Protein AF-A0A923TJJ3-F1 (afdb_monomer_lite)

Foldseek 3Di:
DKDADPPVRDIWDWDFDFDDDPVRATKTQIDIPNHGDPPDRIDHPVVVVVVVVVVVVVVVVVVD

Structure (mmCIF, N/CA/C/O backbone):
data_AF-A0A923TJJ3-F1
#
_entry.id   AF-A0A923TJJ3-F1
#
loop_
_atom_site.group_PDB
_atom_site.id
_atom_site.type_symbol
_atom_site.label_atom_id
_atom_site.label_alt_id
_atom_site.label_comp_id
_atom_site.label_asym_id
_atom_site.label_entity_id
_atom_site.label_seq_id
_atom_site.pdbx_PDB_ins_code
_atom_site.Cartn_x
_atom_site.Cartn_y
_atom_site.Cartn_z
_atom_site.occupancy
_atom_site.B_iso_or_equiv
_atom_site.auth_seq_id
_atom_site.auth_comp_id
_atom_site.auth_asym_id
_atom_site.auth_atom_id
_atom_site.pdbx_PDB_model_num
ATOM 1 N N . MET A 1 1 ? 1.192 -6.381 2.468 1.00 79.31 1 MET A N 1
ATOM 2 C CA . MET A 1 1 ? 1.131 -5.636 3.747 1.00 79.31 1 MET A CA 1
ATOM 3 C C . MET A 1 1 ? -0.329 -5.448 4.145 1.00 79.31 1 MET A C 1
ATOM 5 O O . MET A 1 1 ? -1.148 -5.237 3.261 1.00 79.31 1 MET A O 1
ATOM 9 N N . SER A 1 2 ? -0.679 -5.544 5.429 1.00 80.12 2 SER A N 1
ATOM 10 C CA . SER A 1 2 ? -2.061 -5.352 5.900 1.00 80.12 2 SER A CA 1
ATOM 11 C C . SER A 1 2 ? -2.107 -4.492 7.156 1.00 80.12 2 SER A C 1
ATOM 13 O O . SER A 1 2 ? -1.332 -4.727 8.078 1.00 80.12 2 SER A O 1
ATOM 15 N N . ILE A 1 3 ? -3.034 -3.539 7.191 1.00 82.62 3 ILE A N 1
ATOM 16 C CA . ILE A 1 3 ? -3.319 -2.676 8.339 1.00 82.62 3 ILE A CA 1
ATOM 17 C C . ILE A 1 3 ? -4.770 -2.923 8.742 1.00 82.62 3 ILE A C 1
ATOM 19 O O . ILE A 1 3 ? -5.650 -2.975 7.885 1.00 82.62 3 ILE A O 1
ATOM 23 N N . LYS A 1 4 ? -5.024 -3.091 10.038 1.00 82.19 4 LYS A N 1
ATOM 24 C CA . LYS A 1 4 ? -6.371 -3.242 10.588 1.00 82.19 4 LYS A CA 1
ATOM 25 C C . LYS A 1 4 ? -6.592 -2.164 11.635 1.00 82.19 4 LYS A C 1
ATOM 27 O O . LYS A 1 4 ? -5.808 -2.063 12.573 1.00 82.19 4 LYS A O 1
ATOM 32 N N . ASP A 1 5 ? -7.662 -1.403 11.477 1.00 77.69 5 ASP A N 1
ATOM 33 C CA . ASP A 1 5 ? -8.182 -0.569 12.546 1.00 77.69 5 ASP A CA 1
ATOM 34 C C . ASP A 1 5 ? -8.954 -1.456 13.535 1.00 77.69 5 ASP A C 1
ATOM 36 O O . ASP A 1 5 ? -9.896 -2.164 13.165 1.00 77.69 5 ASP A O 1
ATOM 40 N N . GLN A 1 6 ? -8.521 -1.453 14.796 1.00 77.50 6 GLN A N 1
ATOM 41 C CA . GLN A 1 6 ? -9.141 -2.254 15.848 1.00 77.50 6 GLN A CA 1
ATOM 42 C C . GLN A 1 6 ? -10.470 -1.662 16.330 1.00 77.50 6 GLN A C 1
ATOM 44 O O . GLN A 1 6 ? -11.323 -2.429 16.769 1.00 77.50 6 GLN A O 1
ATOM 49 N N . LYS A 1 7 ? -10.677 -0.340 16.216 1.00 75.19 7 LYS A N 1
ATOM 50 C CA . LYS A 1 7 ? -11.891 0.328 16.713 1.00 75.19 7 LYS A CA 1
ATOM 51 C C . LYS A 1 7 ? -13.055 0.191 15.732 1.00 75.19 7 LYS A C 1
ATOM 53 O O . LYS A 1 7 ? -14.138 -0.209 16.143 1.00 75.19 7 LYS A O 1
ATOM 58 N N . SER A 1 8 ? -12.844 0.451 14.437 1.00 74.75 8 SER A N 1
ATOM 59 C CA . SER A 1 8 ? -13.894 0.245 13.419 1.00 74.75 8 SER A CA 1
ATOM 60 C C . SER A 1 8 ? -13.966 -1.185 12.870 1.00 74.75 8 SER A C 1
ATOM 62 O O . SER A 1 8 ? -14.894 -1.520 12.134 1.00 74.75 8 SER A O 1
ATOM 64 N N . GLY A 1 9 ? -12.965 -2.025 13.155 1.00 78.25 9 GLY A N 1
ATOM 65 C CA . GLY A 1 9 ? -12.836 -3.369 12.585 1.00 78.25 9 GLY A CA 1
ATOM 66 C C . GLY A 1 9 ? -12.450 -3.395 11.100 1.00 78.25 9 GLY A C 1
ATOM 67 O O . GLY A 1 9 ? -12.296 -4.480 10.531 1.00 78.25 9 GLY A O 1
ATOM 68 N N . ARG A 1 10 ? -12.268 -2.232 10.456 1.00 81.19 10 ARG A N 1
ATOM 69 C CA . ARG A 1 10 ? -11.901 -2.128 9.039 1.00 81.19 10 ARG A CA 1
ATOM 70 C C . ARG A 1 10 ? -10.462 -2.582 8.817 1.00 81.19 10 ARG A C 1
ATOM 72 O O . ARG A 1 10 ? -9.546 -2.181 9.529 1.00 81.19 10 ARG A O 1
ATOM 79 N N . ALA A 1 11 ? -10.251 -3.390 7.782 1.00 82.56 11 ALA A N 1
ATOM 80 C CA . ALA A 1 11 ? -8.930 -3.854 7.378 1.00 82.56 11 ALA A CA 1
ATOM 81 C C . ALA A 1 11 ? -8.623 -3.463 5.930 1.00 82.56 11 ALA A C 1
ATOM 83 O O . ALA A 1 11 ? -9.463 -3.582 5.033 1.00 82.56 11 ALA A O 1
ATOM 84 N N . LEU A 1 12 ? -7.389 -3.023 5.711 1.00 87.75 12 LEU A N 1
ATOM 85 C CA . LEU A 1 12 ? -6.841 -2.668 4.416 1.00 87.75 12 LEU A CA 1
ATOM 86 C C . LEU A 1 12 ? -5.613 -3.537 4.142 1.00 87.75 12 LEU A C 1
ATOM 88 O O . LEU A 1 12 ? -4.573 -3.405 4.788 1.00 87.75 12 LEU A O 1
ATOM 92 N N . LYS A 1 13 ? -5.723 -4.432 3.163 1.00 90.50 13 LYS A N 1
ATOM 93 C CA . LYS A 1 13 ? -4.613 -5.220 2.630 1.00 90.50 13 LYS A CA 1
ATOM 94 C C . LYS A 1 13 ? -4.149 -4.590 1.326 1.00 90.50 13 LYS A C 1
ATOM 96 O O . LYS A 1 13 ? -4.933 -4.479 0.388 1.00 90.50 13 LYS A O 1
ATOM 101 N N . VAL A 1 14 ? -2.874 -4.221 1.264 1.00 92.06 14 VAL A N 1
ATOM 102 C CA . VAL A 1 14 ? -2.209 -3.773 0.039 1.00 92.06 14 VAL A CA 1
ATOM 103 C C . VAL A 1 14 ? -1.230 -4.841 -0.423 1.00 92.06 14 VAL A C 1
ATOM 105 O O . VAL A 1 14 ? -0.367 -5.309 0.331 1.00 92.06 14 VAL A O 1
ATOM 108 N N . GLU A 1 15 ? -1.383 -5.226 -1.679 1.00 93.81 15 GLU A N 1
ATOM 109 C CA . GLU A 1 15 ? -0.584 -6.227 -2.366 1.00 93.81 15 GLU A CA 1
ATOM 110 C C . GLU A 1 15 ? 0.178 -5.530 -3.493 1.00 93.81 15 GLU A C 1
ATOM 112 O O . GLU A 1 15 ? -0.403 -4.770 -4.272 1.00 93.81 15 GLU A O 1
ATOM 117 N N . LEU A 1 16 ? 1.487 -5.767 -3.529 1.00 93.62 16 LEU A N 1
ATOM 118 C CA . LEU A 1 16 ? 2.424 -5.164 -4.466 1.00 93.62 16 LEU A CA 1
ATOM 119 C C . LEU A 1 16 ? 2.924 -6.267 -5.388 1.00 93.62 16 LEU A C 1
ATOM 121 O O . LEU A 1 16 ? 3.486 -7.251 -4.913 1.00 93.62 16 LEU A O 1
ATOM 125 N N . ILE A 1 17 ? 2.673 -6.122 -6.682 1.00 93.06 17 ILE A N 1
ATOM 126 C CA . ILE A 1 17 ? 3.127 -7.050 -7.718 1.00 93.06 17 ILE A CA 1
ATOM 127 C C . ILE A 1 17 ? 4.189 -6.314 -8.522 1.00 93.06 17 ILE A C 1
ATOM 129 O O . ILE A 1 17 ? 3.910 -5.214 -8.988 1.00 93.06 17 ILE A O 1
ATOM 133 N N . ASP A 1 18 ? 5.382 -6.883 -8.674 1.00 91.06 18 ASP A N 1
ATOM 134 C CA . ASP A 1 18 ? 6.459 -6.228 -9.422 1.00 91.06 18 ASP A CA 1
ATOM 135 C C . ASP A 1 18 ? 5.999 -5.834 -10.831 1.00 91.06 18 ASP A C 1
ATOM 137 O O . ASP A 1 18 ? 5.392 -6.625 -11.557 1.00 91.06 18 ASP A O 1
ATOM 141 N N . ALA A 1 19 ? 6.279 -4.587 -11.203 1.00 87.00 19 ALA A N 1
ATOM 142 C CA . ALA A 1 19 ? 5.977 -4.039 -12.514 1.00 87.00 19 ALA A CA 1
ATOM 143 C C . ALA A 1 19 ? 7.210 -3.301 -13.059 1.00 87.00 19 ALA A C 1
ATOM 145 O O . ALA A 1 19 ? 7.894 -2.600 -12.305 1.00 87.00 19 ALA A O 1
ATOM 146 N N . PRO A 1 20 ? 7.508 -3.421 -14.364 1.00 80.12 20 PRO A N 1
ATOM 147 C CA . PRO A 1 20 ? 8.637 -2.721 -14.955 1.00 80.12 20 PRO A CA 1
ATOM 148 C C . PRO A 1 20 ? 8.423 -1.203 -14.872 1.00 80.12 20 PRO A C 1
ATOM 150 O O . PRO A 1 20 ? 7.395 -0.677 -15.303 1.00 80.12 20 PRO A O 1
ATOM 153 N N . GLY A 1 21 ? 9.396 -0.493 -14.302 1.00 76.44 21 GLY A N 1
ATOM 154 C CA . GLY A 1 21 ? 9.472 0.963 -14.391 1.00 76.44 21 GLY A CA 1
ATOM 155 C C . GLY A 1 21 ? 10.046 1.403 -15.736 1.00 76.44 21 GLY A C 1
ATOM 156 O O . GLY A 1 21 ? 10.879 0.708 -16.311 1.00 76.44 21 GLY A O 1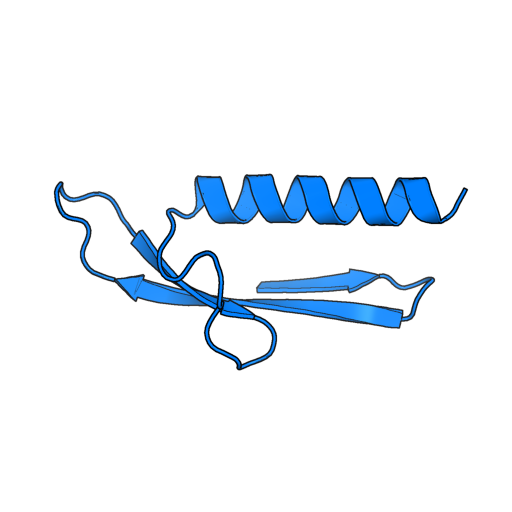
ATOM 157 N N . MET A 1 22 ? 9.635 2.574 -16.229 1.00 73.56 22 MET A N 1
ATOM 158 C CA . MET A 1 22 ? 10.147 3.113 -17.500 1.00 73.56 22 MET A CA 1
ATOM 159 C C . MET A 1 22 ? 11.617 3.558 -17.413 1.00 73.56 22 MET A C 1
ATOM 161 O O . MET A 1 22 ? 12.287 3.644 -18.435 1.00 73.56 22 MET A O 1
ATOM 165 N N . TRP A 1 23 ? 12.121 3.811 -16.201 1.00 80.12 23 TRP A N 1
ATOM 166 C CA . TRP A 1 23 ? 13.441 4.411 -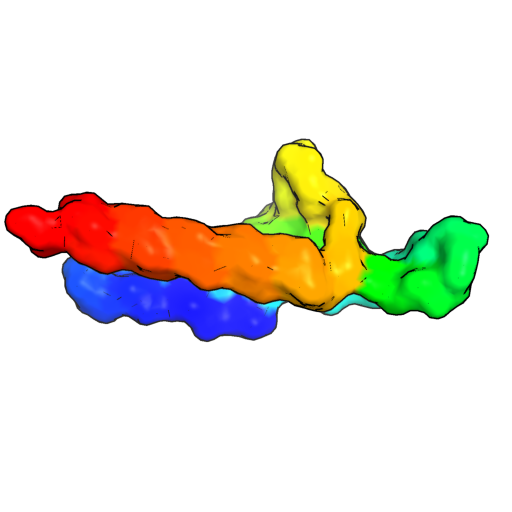15.961 1.00 80.12 23 TRP A CA 1
ATOM 167 C C . TRP A 1 23 ? 14.273 3.638 -14.922 1.00 80.12 23 TRP A C 1
ATOM 169 O O . TRP A 1 23 ? 15.058 4.227 -14.186 1.00 80.12 23 TRP A O 1
ATOM 179 N N . GLY A 1 24 ? 14.062 2.322 -14.791 1.00 77.81 24 GLY A N 1
ATOM 180 C CA . GLY A 1 24 ? 14.768 1.478 -13.806 1.00 77.81 24 GLY A CA 1
ATOM 181 C C . GLY A 1 24 ? 14.278 1.622 -12.356 1.00 77.81 24 GLY A C 1
ATOM 182 O O . GLY A 1 24 ? 14.743 0.920 -11.461 1.00 77.81 24 GLY A O 1
ATOM 183 N N . GLU A 1 25 ? 13.305 2.498 -12.119 1.00 84.62 25 GLU A N 1
ATOM 184 C CA . GLU A 1 25 ? 12.587 2.617 -10.852 1.00 84.62 25 GLU A CA 1
ATOM 185 C C . GLU A 1 25 ? 11.786 1.338 -10.537 1.00 84.62 25 GLU A C 1
ATOM 187 O O . GLU A 1 25 ? 11.096 0.779 -11.394 1.00 84.62 25 GLU A O 1
ATOM 192 N N . ARG A 1 26 ? 11.840 0.873 -9.281 1.00 87.50 26 ARG A N 1
ATOM 193 C CA . ARG A 1 26 ? 10.991 -0.233 -8.814 1.00 87.50 26 ARG A CA 1
ATOM 194 C C . ARG A 1 26 ? 9.554 0.252 -8.666 1.00 87.50 26 ARG A C 1
ATOM 196 O O . ARG A 1 26 ? 9.238 0.990 -7.727 1.00 87.50 26 ARG A O 1
ATOM 203 N N . ARG A 1 27 ? 8.687 -0.178 -9.581 1.00 92.88 27 ARG A N 1
ATOM 204 C CA . ARG A 1 27 ? 7.245 0.069 -9.513 1.00 92.88 27 ARG A CA 1
ATOM 205 C C . ARG A 1 27 ? 6.509 -1.223 -9.211 1.00 92.88 27 ARG A C 1
ATOM 207 O O . ARG A 1 27 ? 6.994 -2.321 -9.463 1.00 92.88 27 ARG A O 1
ATOM 214 N N . TYR A 1 28 ? 5.312 -1.059 -8.679 1.00 93.44 28 TYR A N 1
ATOM 215 C CA . TYR A 1 28 ? 4.463 -2.157 -8.271 1.00 93.44 28 TYR A CA 1
ATOM 216 C C . TYR A 1 28 ? 3.064 -1.923 -8.801 1.00 93.44 28 TYR A C 1
ATOM 218 O O . TYR A 1 28 ? 2.489 -0.853 -8.590 1.00 93.44 28 TYR A O 1
ATOM 226 N N . GLN A 1 29 ? 2.499 -2.928 -9.457 1.00 93.62 29 GLN A N 1
ATOM 227 C CA . GLN A 1 29 ? 1.070 -2.993 -9.672 1.00 93.62 29 GLN A CA 1
ATOM 228 C C . GLN A 1 29 ? 0.367 -3.226 -8.331 1.00 93.62 29 GLN A C 1
ATOM 230 O O . GLN A 1 29 ? 0.745 -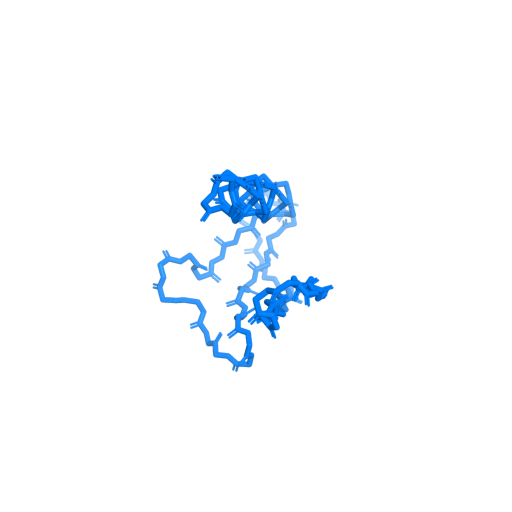4.104 -7.553 1.00 93.62 29 GLN A O 1
ATOM 235 N N . ILE A 1 30 ? -0.665 -2.429 -8.063 1.00 92.94 30 ILE A N 1
ATOM 236 C CA . ILE A 1 30 ? -1.322 -2.378 -6.759 1.00 92.94 30 ILE A CA 1
ATOM 237 C C . ILE A 1 30 ? -2.629 -3.166 -6.787 1.00 92.94 30 ILE A C 1
ATOM 239 O O . ILE A 1 30 ? -3.499 -2.949 -7.639 1.00 92.94 30 ILE A O 1
ATOM 243 N N . ARG A 1 31 ? -2.807 -4.046 -5.799 1.00 93.69 31 ARG A N 1
ATOM 244 C CA . ARG A 1 31 ? -4.116 -4.606 -5.444 1.00 93.69 31 ARG A CA 1
ATOM 245 C C . ARG A 1 31 ? -4.476 -4.224 -4.014 1.00 93.69 31 ARG A C 1
ATO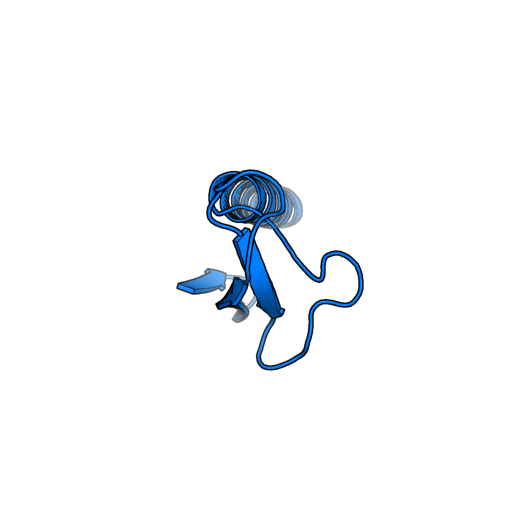M 247 O O . ARG A 1 31 ? -3.619 -4.169 -3.134 1.00 93.69 31 ARG A O 1
ATOM 254 N N . VAL A 1 32 ? -5.755 -3.951 -3.799 1.00 90.75 32 VAL A N 1
ATOM 255 C CA . VAL A 1 32 ? -6.334 -3.627 -2.499 1.00 90.75 32 VAL A CA 1
ATOM 256 C C . VAL A 1 32 ? -7.389 -4.673 -2.181 1.00 90.75 32 VAL A C 1
ATOM 258 O O . VAL A 1 32 ? -8.337 -4.847 -2.945 1.00 90.75 32 VAL A O 1
ATOM 261 N N . ASN A 1 33 ? -7.220 -5.384 -1.066 1.00 90.81 33 ASN A N 1
ATOM 262 C CA . ASN A 1 33 ? -8.122 -6.453 -0.631 1.00 90.81 33 ASN A CA 1
ATOM 263 C C . ASN A 1 33 ? -8.413 -7.472 -1.754 1.00 90.81 33 ASN A C 1
ATOM 265 O O . ASN A 1 33 ? -9.564 -7.820 -2.010 1.00 90.81 33 ASN A O 1
ATOM 269 N N . GLY A 1 34 ? -7.374 -7.908 -2.477 1.00 90.00 34 GLY A N 1
ATOM 270 C CA . GLY A 1 34 ? -7.501 -8.857 -3.582 1.00 90.00 34 GLY A CA 1
ATOM 271 C C . GLY A 1 34 ? -8.033 -8.270 -4.894 1.00 90.00 34 GLY A C 1
ATOM 272 O O . GLY A 1 34 ? -8.018 -8.968 -5.907 1.00 90.00 34 GLY A O 1
ATOM 273 N N . LYS A 1 35 ? -8.452 -7.002 -4.951 1.00 91.31 35 LYS A N 1
ATOM 274 C CA . LYS A 1 35 ? -8.953 -6.356 -6.178 1.00 91.31 35 LYS A CA 1
ATOM 275 C C . LYS A 1 35 ? -7.909 -5.426 -6.781 1.00 91.31 35 LYS A C 1
ATOM 277 O O . LYS A 1 35 ? -7.143 -4.808 -6.051 1.00 91.31 35 LYS A O 1
ATOM 282 N N . ALA A 1 36 ? -7.864 -5.323 -8.109 1.00 88.94 36 ALA A N 1
ATOM 283 C CA . ALA A 1 36 ? -7.019 -4.329 -8.768 1.00 88.94 36 ALA A CA 1
ATOM 284 C C . ALA A 1 36 ? -7.414 -2.924 -8.298 1.00 88.94 36 ALA A C 1
ATOM 286 O O . ALA A 1 36 ? -8.600 -2.607 -8.214 1.00 88.94 36 ALA A O 1
ATOM 287 N N . ALA A 1 37 ? -6.426 -2.097 -7.966 1.00 87.56 37 ALA A N 1
ATOM 288 C CA . ALA A 1 37 ? -6.693 -0.725 -7.575 1.00 87.56 37 ALA A CA 1
ATOM 289 C C . ALA A 1 37 ? -7.255 0.061 -8.773 1.00 87.56 37 ALA A C 1
ATOM 291 O O . ALA A 1 37 ? -6.639 0.120 -9.836 1.00 87.56 37 ALA A O 1
ATOM 292 N N . GLU A 1 38 ? -8.422 0.681 -8.596 1.00 83.38 38 GLU A N 1
ATOM 293 C CA . GLU A 1 38 ? -9.127 1.370 -9.686 1.00 83.38 38 GLU A CA 1
ATOM 294 C C . GLU A 1 38 ? -8.425 2.667 -10.104 1.00 83.38 38 GLU A C 1
ATOM 296 O O . GLU A 1 38 ? -8.288 2.956 -11.291 1.00 83.38 38 GLU A O 1
ATOM 301 N N . LYS A 1 39 ? -7.946 3.438 -9.120 1.00 81.81 39 LYS A N 1
ATOM 302 C CA . LYS A 1 39 ? -7.368 4.772 -9.347 1.00 81.81 39 LYS A CA 1
ATOM 303 C C . LYS A 1 39 ? -5.861 4.751 -9.585 1.00 81.81 39 LYS A C 1
ATOM 305 O O . LYS A 1 39 ? -5.350 5.577 -10.330 1.00 81.81 39 LYS A O 1
ATOM 310 N N . ILE A 1 40 ? -5.140 3.842 -8.931 1.00 83.81 40 ILE A N 1
ATOM 311 C CA . ILE A 1 40 ? -3.672 3.810 -8.949 1.00 83.81 40 ILE A CA 1
ATOM 312 C C . ILE A 1 40 ? -3.242 2.392 -9.233 1.00 83.81 40 ILE A C 1
ATOM 314 O O . ILE A 1 40 ? -3.057 1.586 -8.327 1.00 83.81 40 ILE A O 1
ATOM 318 N N . LYS A 1 41 ? -3.124 2.095 -10.520 1.00 87.62 41 LYS A N 1
ATOM 319 C CA . LYS A 1 41 ? -2.786 0.754 -10.981 1.00 87.62 41 LYS A CA 1
ATOM 320 C C . LYS A 1 41 ? -1.332 0.415 -10.689 1.00 87.62 41 LYS A C 1
ATOM 322 O O . LYS A 1 41 ? -1.061 -0.730 -10.361 1.00 87.62 41 LYS A O 1
ATOM 327 N N . VAL A 1 42 ? -0.432 1.396 -10.782 1.00 90.88 42 VAL A N 1
ATOM 328 C CA . VAL A 1 42 ? 1.013 1.238 -10.590 1.00 90.88 42 VAL A CA 1
ATOM 329 C C . VAL A 1 42 ? 1.545 2.379 -9.727 1.00 90.88 42 VAL A C 1
ATOM 331 O O . VAL A 1 42 ? 1.179 3.532 -9.951 1.00 90.88 42 VAL A O 1
ATOM 334 N N . ALA A 1 43 ? 2.399 2.067 -8.755 1.00 91.69 43 ALA A N 1
ATOM 335 C CA . ALA A 1 43 ? 3.046 3.050 -7.889 1.00 91.69 43 ALA A CA 1
ATOM 336 C C . ALA A 1 43 ? 4.413 2.557 -7.400 1.00 91.69 43 ALA A C 1
ATOM 338 O O . ALA A 1 43 ? 4.702 1.362 -7.398 1.00 91.69 43 ALA A O 1
ATOM 339 N N . THR A 1 44 ? 5.260 3.482 -6.970 1.00 93.06 44 THR A N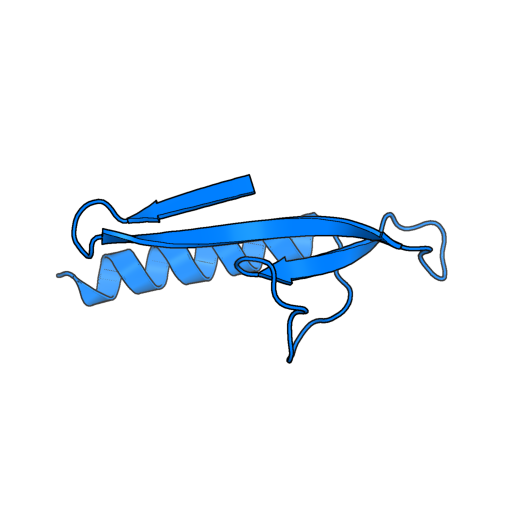 1
ATOM 340 C CA . THR A 1 44 ? 6.478 3.186 -6.210 1.00 93.06 44 THR A CA 1
ATOM 341 C C . THR A 1 44 ? 6.139 2.806 -4.768 1.00 93.06 44 THR A C 1
ATOM 343 O O . THR A 1 44 ? 5.052 3.096 -4.261 1.00 93.06 44 THR A O 1
ATOM 346 N N . LEU A 1 45 ? 7.091 2.187 -4.066 1.00 91.75 45 LEU A N 1
ATOM 347 C CA . LEU A 1 45 ? 6.907 1.830 -2.657 1.00 91.75 45 LEU A CA 1
ATOM 348 C C . LEU A 1 45 ? 6.634 3.072 -1.787 1.00 91.75 45 LEU A C 1
ATOM 350 O O . LEU A 1 45 ? 5.741 3.052 -0.943 1.00 91.75 45 LEU A O 1
ATOM 354 N N . THR A 1 46 ? 7.350 4.170 -2.042 1.00 92.75 46 THR A N 1
ATOM 355 C CA . THR A 1 46 ? 7.189 5.447 -1.330 1.00 92.75 46 THR A CA 1
ATOM 356 C C . THR A 1 46 ? 5.779 6.014 -1.479 1.00 92.75 46 THR A C 1
ATOM 358 O O . THR A 1 46 ? 5.156 6.388 -0.487 1.00 92.75 46 THR A O 1
ATOM 361 N N . GLU A 1 47 ? 5.236 6.031 -2.699 1.00 92.81 47 GLU A N 1
ATOM 362 C CA . GLU A 1 47 ? 3.873 6.513 -2.957 1.00 92.81 47 GLU A CA 1
ATOM 363 C C . GLU A 1 47 ? 2.813 5.662 -2.250 1.00 92.81 47 GLU A C 1
ATOM 365 O O . GLU A 1 47 ? 1.820 6.195 -1.749 1.00 92.81 47 GLU A O 1
ATOM 370 N N . VAL A 1 48 ? 3.017 4.343 -2.187 1.00 91.56 48 VAL A N 1
ATOM 371 C CA . VAL A 1 48 ? 2.123 3.437 -1.457 1.00 91.56 48 VAL A CA 1
ATOM 372 C C . VAL A 1 48 ? 2.133 3.762 0.037 1.00 91.56 48 VAL A C 1
ATOM 374 O O . VAL A 1 48 ? 1.065 3.892 0.638 1.00 91.56 48 VAL A O 1
ATOM 377 N N . PHE A 1 49 ? 3.313 3.934 0.636 1.00 91.62 49 PHE A N 1
ATOM 378 C CA . PHE A 1 49 ? 3.431 4.236 2.063 1.00 91.62 49 PHE A CA 1
ATOM 379 C C . PHE A 1 49 ? 2.875 5.611 2.434 1.00 91.62 49 PHE A C 1
ATOM 381 O O . PHE A 1 49 ? 2.156 5.707 3.428 1.00 91.62 49 PHE A O 1
ATOM 388 N N . ASP A 1 50 ? 3.132 6.660 1.645 1.00 93.50 50 ASP A N 1
ATOM 389 C CA . ASP A 1 50 ? 2.579 7.987 1.948 1.00 93.50 50 ASP A CA 1
ATOM 390 C C . ASP A 1 50 ? 1.044 7.975 1.908 1.00 93.50 50 ASP A C 1
ATOM 392 O O . ASP A 1 50 ? 0.381 8.551 2.773 1.00 93.50 50 ASP A O 1
ATOM 396 N N . ARG A 1 51 ? 0.450 7.242 0.961 1.00 89.56 51 ARG A N 1
ATOM 397 C CA . ARG A 1 51 ? -1.010 7.088 0.883 1.00 89.56 51 ARG A CA 1
ATOM 398 C C . ARG A 1 51 ? -1.575 6.295 2.048 1.00 89.56 51 ARG A C 1
ATOM 400 O O . ARG A 1 51 ? -2.602 6.690 2.598 1.00 89.56 51 ARG A O 1
ATOM 407 N N . LEU A 1 52 ? -0.911 5.210 2.441 1.00 89.19 52 LEU A N 1
ATOM 408 C CA . LEU A 1 52 ? -1.317 4.435 3.610 1.00 89.19 52 LEU A CA 1
ATOM 409 C C . LEU A 1 52 ? -1.254 5.270 4.884 1.00 89.19 52 LEU A C 1
ATOM 411 O O . LEU A 1 52 ? -2.205 5.253 5.657 1.0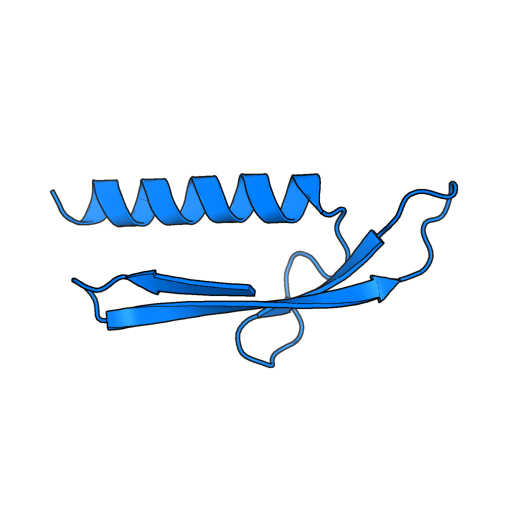0 89.19 52 LEU A O 1
ATOM 415 N N . ARG A 1 53 ? -0.189 6.056 5.065 1.00 89.81 53 ARG A N 1
ATOM 416 C CA . ARG A 1 53 ? -0.056 6.979 6.193 1.00 89.81 53 ARG A CA 1
ATOM 417 C C . ARG A 1 53 ? -1.219 7.967 6.244 1.00 89.81 53 ARG A C 1
ATOM 419 O O . ARG A 1 53 ? -1.856 8.086 7.284 1.00 89.81 53 ARG A O 1
ATOM 426 N N . ARG A 1 54 ? -1.530 8.639 5.128 1.00 89.12 54 ARG A N 1
ATOM 427 C CA . ARG A 1 54 ? -2.662 9.583 5.055 1.00 89.12 54 ARG A CA 1
ATOM 428 C C . ARG A 1 54 ? -3.988 8.909 5.394 1.00 89.12 54 ARG A C 1
ATOM 430 O O . ARG A 1 54 ? -4.778 9.483 6.131 1.00 89.12 54 ARG A O 1
ATOM 437 N N . TRP A 1 55 ? -4.215 7.697 4.889 1.00 85.19 55 TRP A N 1
ATOM 438 C CA . TRP A 1 55 ? -5.423 6.937 5.204 1.00 85.19 55 TRP A CA 1
ATOM 439 C C . TRP A 1 55 ? -5.527 6.622 6.700 1.00 85.19 55 TRP A C 1
ATOM 441 O O . TRP A 1 55 ? -6.577 6.855 7.288 1.00 85.19 55 TRP A O 1
ATOM 451 N N . VAL A 1 56 ? -4.443 6.148 7.327 1.00 84.88 56 VAL A N 1
ATOM 452 C CA . VAL A 1 56 ? -4.419 5.850 8.770 1.00 84.88 56 VAL A CA 1
ATOM 453 C C . VAL A 1 56 ? -4.707 7.103 9.598 1.00 84.88 56 VAL A C 1
ATOM 455 O O . VAL A 1 56 ? -5.543 7.043 10.492 1.00 84.88 56 VAL A O 1
ATOM 458 N N . VAL A 1 57 ? -4.070 8.235 9.280 1.00 87.75 57 VAL A N 1
ATOM 459 C CA . VAL A 1 57 ? -4.303 9.510 9.983 1.00 87.75 57 VAL A CA 1
ATOM 460 C C . VAL A 1 57 ? -5.764 9.944 9.859 1.00 87.75 57 VAL A C 1
ATOM 462 O O . VAL A 1 57 ? -6.395 10.233 10.866 1.00 87.75 57 VAL A O 1
ATOM 465 N N . GLN A 1 58 ? -6.343 9.883 8.656 1.00 83.94 58 GLN A N 1
ATOM 466 C CA . GLN A 1 58 ? -7.758 10.210 8.454 1.00 83.94 58 GLN A CA 1
ATOM 467 C C . GLN A 1 58 ? -8.704 9.292 9.235 1.00 83.94 58 GLN A C 1
ATOM 469 O O . GLN A 1 58 ? -9.742 9.743 9.708 1.00 83.94 58 GLN A O 1
ATOM 474 N N . GLN A 1 59 ? -8.389 7.995 9.351 1.00 79.31 59 GLN A N 1
ATOM 475 C CA . GLN A 1 59 ? -9.195 7.097 10.182 1.00 79.31 59 GLN A CA 1
ATOM 476 C C . GLN A 1 59 ? -9.049 7.418 11.674 1.00 79.31 59 GLN A C 1
ATOM 478 O O . GLN A 1 59 ? -10.017 7.245 12.401 1.00 79.31 59 GLN A O 1
ATOM 483 N N . ALA A 1 60 ? -7.882 7.882 12.128 1.00 76.56 60 ALA A N 1
ATOM 484 C CA . ALA A 1 60 ? -7.683 8.292 13.516 1.00 76.56 60 ALA A CA 1
ATOM 485 C C . ALA A 1 60 ? -8.466 9.573 13.858 1.00 76.56 60 ALA A C 1
ATOM 487 O O . ALA A 1 60 ? -9.111 9.619 14.898 1.00 76.56 60 ALA A O 1
ATOM 488 N N . GLU A 1 61 ? -8.470 10.569 12.967 1.00 76.38 61 GLU A N 1
ATOM 489 C CA . GLU A 1 61 ? -9.211 11.829 13.150 1.00 76.38 61 GLU A CA 1
ATOM 490 C C . GLU A 1 61 ? -10.734 11.640 13.091 1.00 76.38 61 GLU A C 1
ATOM 492 O O . GLU A 1 61 ? -11.466 12.288 13.824 1.00 76.38 61 GLU A O 1
ATOM 497 N N . ALA A 1 62 ? -11.244 10.731 12.251 1.00 66.44 62 ALA A N 1
ATOM 498 C CA . ALA A 1 62 ? -12.687 10.479 12.111 1.00 66.44 62 ALA A CA 1
ATOM 499 C C . ALA A 1 62 ? -13.336 9.777 13.325 1.00 66.44 62 ALA A C 1
ATOM 501 O O . ALA A 1 62 ? -14.500 9.377 13.273 1.00 66.44 62 ALA A O 1
ATOM 502 N N . VAL A 1 63 ? -12.551 9.525 14.365 1.00 58.84 63 VAL A N 1
ATOM 503 C CA . VAL A 1 63 ? -12.857 8.640 15.490 1.00 58.84 63 VAL A CA 1
ATOM 504 C C . VAL A 1 63 ? -12.816 9.389 16.834 1.00 58.84 63 VAL A C 1
ATOM 506 O O . VAL A 1 63 ? -13.181 8.797 17.862 1.00 58.84 63 VAL A O 1
ATOM 509 N N . GLU A 1 64 ? -12.403 10.657 16.796 1.00 51.38 64 GLU A N 1
ATOM 510 C CA . GLU A 1 64 ? -12.441 11.665 17.863 1.00 51.38 64 GLU A CA 1
ATOM 511 C C . GLU A 1 64 ? -13.716 12.516 17.740 1.00 51.38 64 GLU A C 1
ATOM 513 O O . GLU A 1 64 ? -14.341 12.770 18.795 1.00 51.38 64 GLU A O 1
#

Sequence (64 aa):
MSIKDQKSGRALKVELIDAPGMWGERRYQIRVNGKAAEKIKVATLTEVFDRLRRWVVQQAEAVE

Radius of gyration: 13.15 Å; chains: 1; bounding box: 29×21×35 Å

pLDDT: mean 85.01, std 8.4, range [51.38, 93.81]

Secondary structure (DSSP, 8-state):
-EEE-TTT--EEEEEEEEE--TTS--EEEEEETTEEPSS-SEEEHHHHHHHHHHHHHHHHHTT-